Protein AF-W0HIQ9-F1 (afdb_monomer_lite)

Foldseek 3Di:
DDDDDVVVVVVVVVVVVVVVVVVVVVVVVVVVCVVCVVVVVVVVVVVVCVVVVVVVVVVVVVVCVVPVPVVVVVVVVVVVVVVVVVVVVVVVVVD

InterPro domains:
  IPR025612 YqjK-like protein [PF13997] (14-85)

Organism: NCBI:txid2342

Sequence (95 aa):
MSEPKPKHAKKLLLLHQIQQQRRALGVQSRRWQLVTAPWDRRWMRLLSFRRYLIAGTSLLALYNVRHPSRLMRWAKRGIGILGAVKMVRKALETR

pLDDT: mean 82.42, std 9.57, range [40.38, 94.19]

Structure (mmCIF, N/CA/C/O backbone)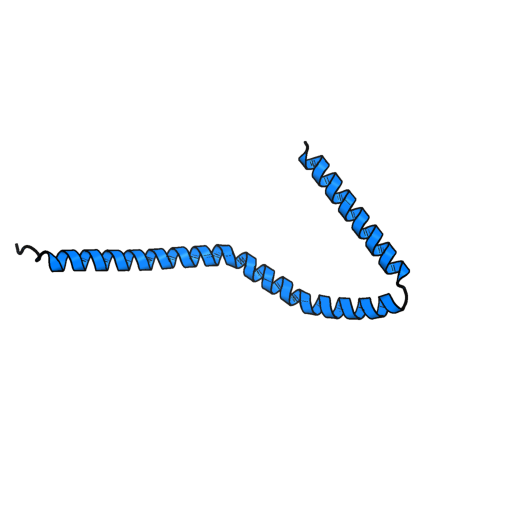:
data_AF-W0HIQ9-F1
#
_entry.id   AF-W0HIQ9-F1
#
loop_
_atom_site.group_PDB
_atom_site.id
_atom_site.type_symbol
_atom_site.label_atom_id
_atom_site.label_alt_id
_atom_site.label_comp_id
_atom_site.label_asym_id
_atom_site.label_entity_id
_atom_site.label_seq_id
_atom_site.pdbx_PDB_ins_code
_atom_site.Cartn_x
_atom_site.Cartn_y
_atom_site.Cartn_z
_atom_site.occupancy
_atom_site.B_iso_or_equiv
_atom_site.auth_seq_id
_atom_site.auth_comp_id
_atom_site.auth_asym_id
_atom_site.auth_atom_id
_atom_site.pdbx_PDB_model_num
ATOM 1 N N . MET A 1 1 ? -33.518 -5.465 52.637 1.00 40.38 1 MET A N 1
ATOM 2 C CA . MET A 1 1 ? -33.421 -4.965 51.250 1.00 40.38 1 MET A CA 1
ATOM 3 C C . MET A 1 1 ? -32.536 -3.725 51.290 1.00 40.38 1 MET A C 1
ATOM 5 O O . MET A 1 1 ? -33.024 -2.633 51.530 1.00 40.38 1 MET A O 1
ATOM 9 N N . SER A 1 2 ? -31.215 -3.912 51.270 1.00 48.91 2 SER A N 1
ATOM 10 C CA . SER A 1 2 ? -30.265 -2.833 51.567 1.00 48.91 2 SER A CA 1
ATOM 11 C C . SER A 1 2 ? -30.043 -1.985 50.322 1.00 48.91 2 SER A C 1
ATOM 13 O O . SER A 1 2 ? -29.503 -2.488 49.338 1.00 48.91 2 SER A O 1
ATOM 15 N N . GLU A 1 3 ? -30.456 -0.717 50.356 1.00 59.03 3 GLU A N 1
ATOM 16 C CA . GLU A 1 3 ? -30.148 0.230 49.287 1.00 59.03 3 GLU A CA 1
ATOM 17 C C . GLU A 1 3 ? -28.625 0.315 49.094 1.00 59.03 3 GLU A C 1
ATOM 19 O O . GLU A 1 3 ? -27.889 0.628 50.040 1.00 59.03 3 GLU A O 1
ATOM 24 N N . PRO A 1 4 ? -28.099 0.024 47.893 1.00 58.28 4 PRO A N 1
ATOM 25 C CA . PRO A 1 4 ? -26.681 0.179 47.646 1.00 58.28 4 PRO A CA 1
ATOM 26 C C . PRO A 1 4 ? -26.353 1.672 47.696 1.00 58.28 4 PRO A C 1
ATOM 28 O O . PRO A 1 4 ? -26.788 2.446 46.846 1.00 58.28 4 PRO A O 1
ATOM 31 N N . LYS A 1 5 ? -25.555 2.070 48.698 1.00 62.16 5 LYS A N 1
ATOM 32 C CA . LYS A 1 5 ? -25.015 3.429 48.862 1.00 62.16 5 LYS A CA 1
ATOM 33 C C . LYS A 1 5 ? -24.651 4.026 47.489 1.00 62.16 5 LYS A C 1
ATOM 35 O O . LYS A 1 5 ? -23.903 3.386 46.740 1.00 62.16 5 LYS A O 1
ATOM 40 N N . PRO A 1 6 ? -25.060 5.269 47.177 1.00 69.81 6 PRO A N 1
ATOM 41 C CA . PRO A 1 6 ? -25.016 5.841 45.823 1.00 69.81 6 PRO A CA 1
ATOM 42 C C . PRO A 1 6 ? -23.613 5.862 45.192 1.00 69.81 6 PRO A C 1
ATOM 44 O O . PRO A 1 6 ? -23.467 5.901 43.972 1.00 69.81 6 PRO A O 1
ATOM 47 N N . LYS A 1 7 ? -22.553 5.784 46.007 1.00 75.56 7 LYS A N 1
ATOM 48 C CA . LYS A 1 7 ? -21.160 5.669 45.552 1.00 75.56 7 LYS A CA 1
ATOM 49 C C . LYS A 1 7 ? -20.834 4.301 44.926 1.00 75.56 7 LYS A C 1
ATOM 51 O O . LYS A 1 7 ? -20.083 4.250 43.955 1.00 75.56 7 LYS A O 1
ATOM 56 N N . HIS A 1 8 ? -21.388 3.205 45.450 1.00 79.44 8 HIS A N 1
ATOM 57 C CA . HIS A 1 8 ? -21.142 1.851 44.934 1.00 79.44 8 HIS A CA 1
ATOM 58 C C . HIS A 1 8 ? -21.875 1.610 43.613 1.00 79.44 8 HIS A C 1
ATOM 60 O O . HIS A 1 8 ? -21.279 1.068 42.685 1.00 79.44 8 HIS A O 1
ATOM 66 N N . ALA A 1 9 ? -23.110 2.106 43.490 1.00 81.44 9 ALA A N 1
ATOM 67 C CA . ALA A 1 9 ? -23.859 2.078 42.235 1.00 81.44 9 ALA A CA 1
ATOM 68 C C . ALA A 1 9 ? -23.127 2.850 41.121 1.00 81.44 9 ALA A C 1
ATOM 70 O O . ALA A 1 9 ? -22.933 2.328 40.024 1.00 81.44 9 ALA A O 1
ATOM 71 N N . LYS A 1 10 ? -22.609 4.051 41.429 1.00 84.19 10 LYS A N 1
ATOM 72 C CA . LYS A 1 10 ? -21.787 4.834 40.488 1.00 84.19 10 LYS A CA 1
ATOM 73 C C . LYS A 1 10 ? -20.511 4.096 40.069 1.00 84.19 10 LYS A C 1
ATOM 75 O O . LYS A 1 10 ? -20.191 4.072 38.885 1.00 84.19 10 LYS A O 1
ATOM 80 N N . LYS A 1 11 ? -19.803 3.457 41.010 1.00 88.50 11 LYS A N 1
ATOM 81 C CA . LYS A 1 11 ? -18.613 2.643 40.695 1.00 88.50 11 LYS A CA 1
ATOM 82 C C . LYS A 1 11 ? -18.934 1.475 39.760 1.00 88.50 11 LYS A C 1
ATOM 84 O O . LYS A 1 11 ? -18.183 1.245 38.818 1.00 88.50 11 LYS A O 1
ATOM 89 N N . LEU A 1 12 ? -20.030 0.757 40.001 1.00 89.69 12 LEU A N 1
ATOM 90 C CA . LEU A 1 12 ? -20.440 -0.370 39.157 1.00 89.69 12 LEU A CA 1
ATOM 91 C C . LEU A 1 12 ? -20.786 0.079 37.732 1.00 89.69 12 LEU A C 1
ATOM 93 O O . LEU A 1 12 ? -20.364 -0.572 36.778 1.00 89.69 12 LEU A O 1
ATOM 97 N N . LEU A 1 13 ? -21.464 1.222 37.580 1.00 90.06 13 LEU A N 1
ATOM 98 C CA . LEU A 1 13 ? -21.745 1.819 36.269 1.00 90.06 13 LEU A CA 1
ATOM 99 C C . LEU A 1 13 ? -20.457 2.178 35.511 1.00 90.06 13 LEU A C 1
ATOM 101 O O . LEU A 1 13 ? -20.308 1.811 34.346 1.00 90.06 13 LEU A O 1
ATOM 105 N N . LEU A 1 14 ? -19.498 2.823 36.183 1.00 91.19 14 LEU A N 1
ATOM 106 C CA . LEU A 1 14 ? -18.193 3.171 35.605 1.00 91.19 14 LEU A CA 1
ATOM 107 C C . LEU A 1 14 ? -17.404 1.930 35.166 1.00 91.19 14 LEU A C 1
ATOM 109 O O . LEU A 1 14 ? -16.844 1.905 34.071 1.00 91.19 14 LEU A O 1
ATOM 113 N N . LEU A 1 15 ? -17.388 0.875 35.985 1.00 94.19 15 LEU A N 1
ATOM 114 C CA . LEU A 1 15 ? -16.737 -0.390 35.631 1.00 94.19 15 LEU A CA 1
ATOM 115 C C . LEU A 1 15 ? -17.384 -1.032 34.402 1.00 94.19 15 LEU A C 1
ATOM 117 O O . LEU A 1 15 ? -16.674 -1.491 33.505 1.00 94.19 15 LEU A O 1
ATOM 121 N N . HIS A 1 16 ? -18.715 -1.021 34.327 1.00 91.56 16 HIS A N 1
ATOM 122 C CA . HIS A 1 16 ? -19.436 -1.505 33.154 1.00 91.56 16 HIS A CA 1
ATOM 123 C C . HIS A 1 16 ? -19.076 -0.718 31.894 1.00 91.56 16 HIS A C 1
ATOM 125 O O . HIS A 1 16 ? -18.830 -1.317 30.845 1.00 91.56 16 HIS A O 1
ATOM 131 N N . GLN A 1 17 ? -18.983 0.606 32.002 1.00 92.50 17 GLN A N 1
ATOM 132 C CA . GLN A 1 17 ? -18.632 1.479 30.888 1.00 92.50 17 GLN A CA 1
ATOM 133 C C . GLN A 1 17 ? -17.199 1.232 30.396 1.00 92.50 17 GLN A C 1
ATOM 135 O O . GLN A 1 17 ? -16.979 1.111 29.192 1.00 92.50 17 GLN A O 1
ATOM 140 N N . ILE A 1 18 ? -16.235 1.058 31.305 1.00 92.62 18 ILE A N 1
ATOM 141 C CA . ILE A 1 18 ? -14.844 0.715 30.957 1.00 92.62 18 ILE A CA 1
ATOM 142 C C . ILE A 1 18 ? -14.779 -0.647 30.254 1.00 92.62 18 ILE A C 1
ATOM 144 O O . ILE A 1 18 ? -14.086 -0.806 29.246 1.00 92.62 18 ILE A O 1
ATOM 148 N N . GLN A 1 19 ? -15.528 -1.636 30.748 1.00 92.06 19 GLN A N 1
ATOM 149 C CA . GLN A 1 19 ? -15.597 -2.956 30.118 1.00 92.06 19 GLN A CA 1
ATOM 150 C C . GLN A 1 19 ? -16.201 -2.879 28.709 1.00 92.06 19 GLN A C 1
ATOM 152 O O . GLN A 1 19 ? -15.688 -3.508 27.780 1.00 92.06 19 GLN A O 1
ATOM 157 N N . GLN A 1 20 ? -17.245 -2.068 28.520 1.00 90.25 20 GLN A N 1
ATOM 158 C CA . GLN A 1 20 ? -17.830 -1.813 27.202 1.00 90.25 20 GLN A CA 1
ATOM 159 C C . GLN A 1 20 ? -16.852 -1.094 26.265 1.00 90.25 20 GLN A C 1
ATOM 161 O O . GLN A 1 20 ? -16.693 -1.518 25.120 1.00 90.25 20 GLN A O 1
ATOM 166 N N . GLN A 1 21 ? -16.134 -0.076 26.745 1.00 92.44 21 GLN A N 1
ATOM 167 C CA . GLN A 1 21 ? -15.114 0.636 25.968 1.00 92.44 21 GLN A CA 1
ATOM 168 C C . GLN A 1 21 ? -13.989 -0.297 25.521 1.00 92.44 21 GLN A C 1
ATOM 170 O O . GLN A 1 21 ? -13.580 -0.263 24.362 1.00 92.44 21 GLN A O 1
ATOM 175 N N . ARG A 1 22 ? -13.523 -1.189 26.401 1.00 94.06 22 ARG A N 1
ATOM 176 C CA . ARG A 1 22 ? -12.470 -2.151 26.057 1.00 94.06 22 ARG A CA 1
ATOM 177 C C . ARG A 1 22 ? -12.916 -3.114 24.960 1.00 94.06 22 ARG A C 1
ATOM 179 O O . ARG A 1 22 ? -12.154 -3.385 24.032 1.00 94.06 22 ARG A O 1
ATOM 186 N N . ARG A 1 23 ? -14.164 -3.589 25.034 1.00 89.81 23 ARG A N 1
ATOM 187 C CA . ARG A 1 23 ? -14.765 -4.414 23.976 1.00 89.81 23 ARG A CA 1
ATOM 188 C C . ARG A 1 23 ? -14.893 -3.631 22.668 1.00 89.81 23 ARG A C 1
ATOM 190 O O . ARG A 1 23 ? -14.500 -4.148 21.625 1.00 89.81 23 ARG A O 1
ATOM 197 N N . ALA A 1 24 ? -15.358 -2.384 22.724 1.00 90.00 24 ALA A N 1
ATOM 198 C CA . ALA A 1 24 ? -15.501 -1.524 21.550 1.00 90.00 24 ALA A CA 1
ATOM 199 C C . ALA A 1 24 ? -14.152 -1.246 20.857 1.00 90.00 24 ALA A C 1
ATOM 201 O O . ALA A 1 24 ? -14.050 -1.373 19.636 1.00 90.00 24 ALA A O 1
ATOM 202 N N . LEU A 1 25 ? -13.098 -0.955 21.628 1.00 92.19 25 LEU A N 1
ATOM 203 C CA . LEU A 1 25 ? -11.740 -0.755 21.109 1.00 92.19 25 LEU A CA 1
ATOM 204 C C . LEU A 1 25 ? -11.182 -2.025 20.451 1.00 92.19 25 LEU A C 1
ATOM 206 O O . LEU A 1 25 ? -10.583 -1.949 19.377 1.00 92.19 25 LEU A O 1
ATOM 210 N N . GLY A 1 26 ? -11.417 -3.199 21.047 1.00 89.75 26 GLY A N 1
ATOM 211 C CA . GLY A 1 26 ? -10.994 -4.480 20.474 1.00 89.75 26 GLY A CA 1
ATOM 212 C C . GLY A 1 26 ? -11.660 -4.787 19.128 1.00 89.75 26 GLY A C 1
ATOM 213 O O . GLY A 1 26 ? -10.989 -5.226 18.190 1.00 89.75 26 GLY A O 1
ATOM 214 N N . VAL A 1 27 ? -12.962 -4.510 19.006 1.00 88.06 27 VAL A N 1
ATOM 215 C CA . VAL A 1 27 ? -13.713 -4.680 17.749 1.00 88.06 27 VAL A CA 1
ATOM 216 C C . VAL A 1 27 ? -13.216 -3.707 16.678 1.00 88.06 27 VAL A C 1
ATOM 218 O O . VAL A 1 27 ? -12.957 -4.120 15.546 1.00 88.06 27 VAL A O 1
ATOM 221 N N . GLN A 1 28 ? -13.022 -2.433 17.030 1.00 83.88 28 GLN A N 1
ATOM 222 C CA . GLN A 1 28 ? -12.543 -1.421 16.086 1.00 83.88 28 GLN A CA 1
ATOM 223 C C . GLN A 1 28 ? -11.123 -1.711 15.595 1.00 83.88 28 GLN A C 1
ATOM 225 O O . GLN A 1 28 ? -10.877 -1.633 14.394 1.00 83.88 28 GLN A O 1
ATOM 230 N N . SER A 1 29 ? -10.210 -2.122 16.478 1.00 85.56 29 SER A N 1
ATOM 231 C CA . SER A 1 29 ? -8.841 -2.485 16.089 1.00 85.56 29 SER A CA 1
ATOM 232 C C . SER A 1 29 ? -8.817 -3.636 15.075 1.00 85.56 29 SER A C 1
ATOM 234 O O . SER A 1 29 ? -8.177 -3.528 14.028 1.00 85.56 29 SER A O 1
ATOM 236 N N . ARG A 1 30 ? -9.609 -4.697 15.301 1.00 85.62 30 ARG A N 1
ATOM 237 C CA . ARG A 1 30 ? -9.739 -5.807 14.337 1.00 85.62 30 ARG A CA 1
ATOM 238 C C . ARG A 1 30 ? -10.289 -5.346 12.991 1.00 85.62 30 ARG A C 1
ATOM 240 O O . ARG A 1 30 ? -9.805 -5.783 11.949 1.00 85.62 30 ARG A O 1
ATOM 247 N N . ARG A 1 31 ? -11.278 -4.450 12.997 1.00 86.25 31 ARG A N 1
ATOM 248 C CA . ARG A 1 31 ? -11.849 -3.892 11.765 1.00 86.25 31 ARG A CA 1
ATOM 249 C C . ARG A 1 31 ? -10.809 -3.094 10.981 1.00 86.25 31 ARG A C 1
ATOM 251 O O . ARG A 1 31 ? -10.686 -3.284 9.775 1.00 86.25 31 ARG A O 1
ATOM 258 N N . TRP A 1 32 ? -10.022 -2.269 11.667 1.00 83.38 32 TRP A N 1
ATOM 259 C CA . TRP A 1 32 ? -8.907 -1.537 11.066 1.00 83.38 32 TRP A CA 1
ATOM 260 C C . TRP A 1 32 ? -7.836 -2.474 10.504 1.00 83.38 32 TRP A C 1
ATOM 262 O O . TRP A 1 32 ? -7.403 -2.291 9.370 1.00 83.38 32 TRP A O 1
ATOM 272 N N . GLN A 1 33 ? -7.461 -3.527 11.231 1.00 84.31 33 GLN A N 1
ATOM 273 C CA . GLN A 1 33 ? -6.501 -4.518 10.738 1.00 84.31 33 GLN A CA 1
ATOM 274 C C . GLN A 1 33 ? -6.990 -5.230 9.471 1.00 84.31 33 GLN A C 1
ATOM 276 O O . GLN A 1 33 ? -6.207 -5.405 8.542 1.00 84.31 33 GLN A O 1
ATOM 281 N N . LEU A 1 34 ? -8.272 -5.596 9.382 1.00 84.31 34 LEU A N 1
ATOM 282 C CA . LEU A 1 34 ? -8.835 -6.221 8.178 1.00 84.31 34 LEU A CA 1
ATOM 283 C C . LEU A 1 34 ? -8.816 -5.281 6.965 1.00 84.31 34 LEU A C 1
ATOM 285 O O . LEU A 1 34 ? -8.500 -5.720 5.858 1.00 84.31 34 LEU A O 1
ATOM 289 N N . VAL A 1 35 ? -9.110 -3.995 7.174 1.00 85.38 35 VAL A N 1
ATOM 290 C CA . VAL A 1 35 ? -9.075 -2.969 6.117 1.00 85.38 35 VAL A CA 1
ATOM 291 C C . VAL A 1 35 ? -7.639 -2.687 5.656 1.00 85.38 35 VAL A C 1
ATOM 293 O O . VAL A 1 35 ? -7.400 -2.507 4.460 1.00 85.38 35 VAL A O 1
ATOM 296 N N . THR A 1 36 ? -6.668 -2.708 6.572 1.00 83.62 36 THR A N 1
ATOM 297 C CA . THR A 1 36 ? -5.254 -2.423 6.271 1.00 83.62 36 THR A CA 1
ATOM 298 C C . THR A 1 36 ? -4.477 -3.657 5.785 1.00 83.62 36 THR A C 1
ATOM 300 O O . THR A 1 36 ? -3.501 -3.524 5.049 1.00 83.62 36 THR A O 1
ATOM 303 N N . ALA A 1 37 ? -4.927 -4.879 6.085 1.00 79.19 37 ALA A N 1
ATOM 304 C CA . ALA A 1 37 ? -4.301 -6.128 5.631 1.00 79.19 37 ALA A CA 1
ATOM 305 C C . ALA A 1 37 ? -4.051 -6.237 4.105 1.00 79.19 37 ALA A C 1
ATOM 307 O O . ALA A 1 37 ? -2.994 -6.733 3.701 1.00 79.19 37 ALA A O 1
ATOM 308 N N . PRO A 1 38 ? -4.966 -5.830 3.198 1.00 80.88 38 PRO A N 1
ATOM 309 C CA . PRO A 1 38 ? -4.669 -5.817 1.764 1.00 80.88 38 PRO A CA 1
ATOM 310 C C . PRO A 1 38 ? -3.598 -4.785 1.380 1.00 80.88 38 PRO A C 1
ATOM 312 O O . PRO A 1 38 ? -2.853 -5.030 0.427 1.00 80.88 38 PRO A O 1
ATOM 315 N N . TRP A 1 39 ? -3.502 -3.667 2.104 1.00 82.31 39 TRP A N 1
ATOM 316 C CA . TRP A 1 39 ? -2.478 -2.645 1.885 1.00 82.31 39 TRP A CA 1
ATOM 317 C C . TRP A 1 39 ? -1.095 -3.147 2.277 1.00 82.31 39 TRP A C 1
ATOM 319 O O . TRP A 1 39 ? -0.177 -3.060 1.466 1.00 82.31 39 TRP A O 1
ATOM 329 N N . ASP A 1 40 ? -0.968 -3.766 3.447 1.00 84.56 40 ASP A N 1
ATOM 330 C CA . ASP A 1 40 ? 0.309 -4.304 3.924 1.00 84.56 40 ASP A CA 1
ATOM 331 C C . ASP A 1 40 ? 0.861 -5.389 2.978 1.00 84.56 40 ASP A C 1
ATOM 333 O O . ASP A 1 40 ? 2.000 -5.334 2.512 1.00 84.56 40 ASP A O 1
ATOM 337 N N . ARG A 1 41 ? -0.007 -6.299 2.512 1.00 82.50 41 ARG A N 1
ATOM 338 C CA . ARG A 1 41 ? 0.355 -7.309 1.497 1.00 82.50 41 ARG A CA 1
ATOM 339 C C . ARG A 1 41 ? 0.739 -6.721 0.141 1.00 82.50 41 ARG A C 1
ATOM 341 O O . ARG A 1 41 ? 1.493 -7.336 -0.616 1.00 82.50 41 ARG A O 1
ATOM 348 N N . ARG A 1 42 ? 0.174 -5.575 -0.240 1.00 84.75 42 ARG A N 1
ATOM 349 C CA . ARG A 1 42 ? 0.596 -4.853 -1.451 1.00 84.75 42 ARG A CA 1
ATOM 350 C C . ARG A 1 42 ? 1.943 -4.179 -1.227 1.00 84.75 42 ARG A C 1
ATOM 352 O O . ARG A 1 42 ? 2.786 -4.245 -2.116 1.00 84.75 42 ARG A O 1
ATOM 359 N N . TRP A 1 43 ? 2.160 -3.620 -0.044 1.00 85.00 43 TRP A N 1
ATOM 360 C CA . TRP A 1 43 ? 3.400 -2.956 0.331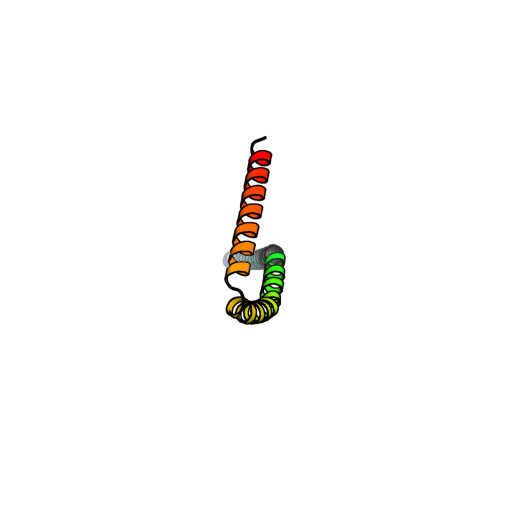 1.00 85.00 43 TRP A CA 1
ATOM 361 C C . TRP A 1 43 ? 4.584 -3.921 0.374 1.00 85.00 43 TRP A C 1
ATOM 363 O O . TRP A 1 43 ? 5.605 -3.669 -0.263 1.00 85.00 43 TRP A O 1
ATOM 373 N N . MET A 1 44 ? 4.415 -5.090 0.996 1.00 84.69 44 MET A N 1
ATOM 374 C CA . MET A 1 44 ? 5.428 -6.150 0.990 1.00 84.69 44 MET A CA 1
ATOM 375 C C . MET A 1 44 ? 5.764 -6.627 -0.429 1.00 84.69 44 MET A C 1
ATOM 377 O O . MET A 1 44 ? 6.936 -6.816 -0.757 1.00 84.69 44 MET A O 1
ATOM 381 N N . ARG A 1 45 ? 4.764 -6.759 -1.314 1.00 85.25 45 ARG A N 1
ATOM 382 C CA . ARG A 1 45 ? 5.007 -7.084 -2.731 1.00 85.25 45 ARG A CA 1
ATOM 383 C C . ARG A 1 45 ? 5.785 -5.980 -3.447 1.00 85.25 45 ARG A C 1
ATOM 385 O O . ARG A 1 45 ? 6.723 -6.287 -4.180 1.00 85.25 45 ARG A O 1
ATOM 392 N N . LEU A 1 46 ? 5.461 -4.714 -3.199 1.00 86.69 46 LEU A N 1
ATOM 393 C CA . LEU A 1 46 ? 6.171 -3.571 -3.778 1.00 86.69 46 LEU A CA 1
ATOM 394 C C . LEU A 1 46 ? 7.636 -3.516 -3.312 1.00 86.69 46 LEU A C 1
ATOM 396 O O . LEU A 1 46 ? 8.547 -3.319 -4.115 1.00 86.69 46 LEU A O 1
ATOM 400 N N . LEU A 1 47 ? 7.873 -3.777 -2.026 1.00 83.94 47 LEU A N 1
ATOM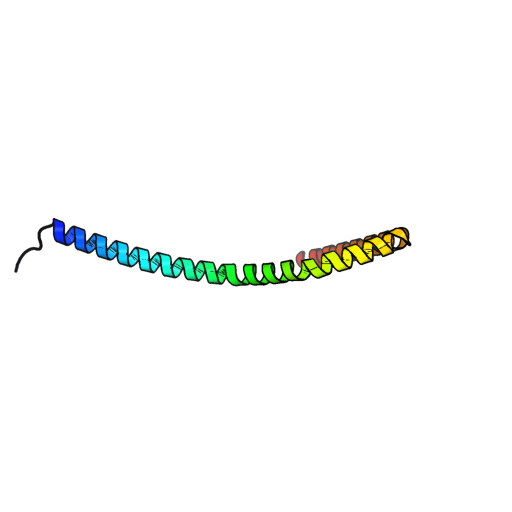 401 C CA . LEU A 1 47 ? 9.214 -3.865 -1.450 1.00 83.94 47 LEU A CA 1
ATOM 402 C C . LEU A 1 47 ? 10.004 -5.045 -2.023 1.00 83.94 47 LEU A C 1
ATOM 404 O O . LEU A 1 47 ? 11.189 -4.895 -2.321 1.00 83.94 47 LEU A O 1
ATOM 408 N N . SER A 1 48 ? 9.360 -6.190 -2.268 1.00 80.44 48 SER A N 1
ATOM 409 C CA . SER A 1 48 ? 10.007 -7.313 -2.959 1.00 80.44 48 SER A CA 1
ATOM 410 C C . SER A 1 48 ? 10.416 -6.951 -4.394 1.00 80.44 48 SER A C 1
ATOM 412 O O . SER A 1 48 ? 11.459 -7.407 -4.859 1.00 80.44 48 SER A O 1
ATOM 414 N N . PHE A 1 49 ? 9.675 -6.047 -5.049 1.00 86.62 49 PHE A N 1
ATOM 415 C CA . PHE A 1 49 ? 9.998 -5.497 -6.368 1.00 86.62 49 PHE A CA 1
ATOM 416 C C . PHE A 1 49 ? 11.246 -4.609 -6.367 1.00 86.62 49 PHE A C 1
ATOM 418 O O . PHE A 1 49 ? 11.900 -4.480 -7.398 1.00 86.62 49 PHE A O 1
ATOM 425 N N . ARG A 1 50 ? 11.644 -4.047 -5.219 1.00 82.00 50 ARG A N 1
ATOM 426 C CA . ARG A 1 50 ? 12.825 -3.176 -5.111 1.00 82.00 50 ARG A CA 1
ATOM 427 C C . ARG A 1 50 ? 14.114 -3.863 -5.564 1.00 82.00 50 ARG A C 1
ATOM 429 O O . ARG A 1 50 ? 14.921 -3.225 -6.231 1.00 82.00 50 ARG A O 1
ATOM 436 N N . ARG A 1 51 ? 14.296 -5.160 -5.277 1.00 83.12 51 ARG A N 1
ATOM 437 C CA . ARG A 1 51 ? 15.470 -5.919 -5.761 1.00 83.12 51 ARG A CA 1
ATOM 438 C C . ARG A 1 51 ? 15.501 -5.991 -7.292 1.00 83.12 51 ARG A C 1
ATOM 440 O O . ARG A 1 51 ? 16.553 -5.834 -7.900 1.00 83.12 51 ARG A O 1
ATOM 447 N N . TYR A 1 52 ? 14.329 -6.164 -7.904 1.00 86.69 52 TYR A N 1
ATOM 448 C CA . TYR A 1 52 ? 14.169 -6.213 -9.353 1.00 86.69 52 TYR A CA 1
ATOM 449 C C . TYR A 1 52 ? 14.323 -4.829 -9.975 1.00 86.69 52 TYR A C 1
ATOM 451 O O . TYR A 1 52 ? 14.889 -4.720 -11.054 1.00 86.69 52 TYR A O 1
ATOM 459 N N . LEU A 1 53 ? 13.891 -3.769 -9.287 1.00 87.50 53 LEU A N 1
ATOM 460 C CA . LEU A 1 53 ? 14.143 -2.393 -9.707 1.00 87.50 53 LEU A CA 1
ATOM 461 C C . LEU A 1 53 ? 15.637 -2.076 -9.691 1.00 87.50 53 LEU A C 1
ATOM 463 O O . LEU A 1 53 ? 16.124 -1.503 -10.655 1.00 87.50 53 LEU A O 1
ATOM 467 N N . ILE A 1 54 ? 16.378 -2.474 -8.654 1.00 88.06 54 ILE A N 1
ATOM 468 C CA . ILE A 1 54 ? 17.832 -2.255 -8.591 1.00 88.06 54 ILE A CA 1
ATOM 469 C C . ILE A 1 54 ? 18.538 -3.036 -9.707 1.00 88.06 54 ILE A C 1
ATOM 471 O O . ILE A 1 54 ? 19.307 -2.448 -10.467 1.00 88.06 54 ILE A O 1
ATOM 475 N N . ALA A 1 55 ? 18.225 -4.326 -9.866 1.00 88.75 55 ALA A N 1
ATOM 476 C CA . ALA A 1 55 ? 18.784 -5.153 -10.937 1.00 88.75 55 ALA A CA 1
ATOM 477 C C . ALA A 1 55 ? 18.424 -4.608 -12.331 1.00 88.75 55 ALA A C 1
ATOM 479 O O . ALA A 1 55 ? 19.287 -4.464 -13.194 1.00 88.75 55 ALA A O 1
ATOM 480 N N . GLY A 1 56 ? 17.161 -4.230 -12.528 1.00 85.75 56 GLY A N 1
ATOM 481 C CA . GLY A 1 56 ? 16.663 -3.639 -13.763 1.00 85.75 56 GLY A CA 1
ATOM 482 C C . GLY A 1 56 ? 17.311 -2.293 -14.066 1.00 85.75 56 GLY A C 1
ATOM 483 O O . GLY A 1 56 ? 17.680 -2.064 -15.209 1.00 85.75 56 GLY A O 1
ATOM 484 N N . THR A 1 57 ? 17.517 -1.436 -13.061 1.00 85.00 57 THR A N 1
ATOM 485 C CA . THR A 1 57 ? 18.171 -0.124 -13.214 1.00 85.00 57 THR A CA 1
ATOM 486 C C . THR A 1 57 ? 19.650 -0.278 -13.549 1.00 85.00 57 THR A C 1
ATOM 488 O O . THR A 1 57 ? 20.149 0.445 -14.402 1.00 85.00 57 THR A O 1
ATOM 491 N N . SER A 1 58 ? 20.345 -1.243 -12.942 1.00 85.06 58 SER A N 1
ATOM 492 C CA . SER A 1 58 ? 21.738 -1.557 -13.283 1.00 85.06 58 SER A CA 1
ATOM 493 C C . SER A 1 58 ? 21.866 -2.043 -14.732 1.00 85.06 58 SER A C 1
ATOM 495 O O . SER A 1 58 ? 22.671 -1.511 -15.497 1.00 85.06 58 SER A O 1
ATOM 497 N N . LEU A 1 59 ? 21.000 -2.972 -15.154 1.00 86.75 59 LEU A N 1
ATOM 498 C CA . LEU A 1 59 ? 20.973 -3.465 -16.532 1.00 86.75 59 LEU A CA 1
ATOM 499 C C . LEU A 1 59 ? 20.604 -2.352 -17.529 1.00 86.75 59 LEU A C 1
ATOM 501 O O . LEU A 1 59 ? 21.222 -2.221 -18.585 1.00 86.75 59 LEU A O 1
ATOM 505 N N . LEU A 1 60 ? 19.623 -1.518 -17.169 1.00 83.94 60 LEU A N 1
ATOM 506 C CA . LEU A 1 60 ? 19.223 -0.336 -17.929 1.00 83.94 60 LEU A CA 1
ATOM 507 C C . LEU A 1 60 ? 20.356 0.673 -18.040 1.00 83.94 60 LEU A C 1
ATOM 509 O O . LEU A 1 60 ? 20.526 1.219 -19.118 1.00 83.94 60 LEU A O 1
ATOM 513 N N . ALA A 1 61 ? 21.129 0.922 -16.983 1.00 84.69 61 ALA A N 1
ATOM 514 C CA . ALA A 1 61 ? 22.250 1.857 -17.013 1.00 84.69 61 ALA A CA 1
ATOM 515 C C . ALA A 1 61 ? 23.335 1.385 -17.989 1.00 84.69 61 ALA A C 1
ATOM 517 O O . ALA A 1 61 ? 23.759 2.155 -18.851 1.00 84.69 61 ALA A O 1
ATOM 518 N N . LEU A 1 62 ? 23.703 0.100 -17.933 1.00 82.25 62 LEU A N 1
ATOM 519 C CA . LEU A 1 62 ? 24.648 -0.501 -18.880 1.00 82.25 62 LEU A CA 1
ATOM 520 C C . LEU A 1 62 ? 24.122 -0.451 -20.324 1.00 82.25 62 LEU A C 1
ATOM 522 O O . LEU A 1 62 ? 24.861 -0.131 -21.255 1.00 82.25 62 LEU A O 1
ATOM 526 N N . TYR A 1 63 ? 22.830 -0.719 -20.522 1.00 77.81 63 TYR A N 1
ATOM 527 C CA . TYR A 1 63 ? 22.198 -0.644 -21.839 1.00 77.81 63 TYR A CA 1
ATOM 528 C C . TYR A 1 63 ? 22.088 0.798 -22.368 1.00 77.81 63 TYR A C 1
ATOM 530 O O . TYR A 1 63 ? 22.301 1.046 -23.558 1.00 77.81 63 TYR A O 1
ATOM 538 N N . ASN A 1 64 ? 21.779 1.756 -21.490 1.00 75.69 64 ASN A N 1
ATOM 539 C CA . ASN A 1 64 ? 21.607 3.174 -21.807 1.00 75.69 64 ASN A CA 1
ATOM 540 C C . ASN A 1 64 ? 22.925 3.790 -22.292 1.00 75.69 64 ASN A C 1
ATOM 542 O O . ASN A 1 64 ? 22.924 4.480 -23.308 1.00 75.69 64 ASN A O 1
ATOM 546 N N . VAL A 1 65 ? 24.051 3.425 -21.666 1.00 72.06 65 VAL A N 1
ATOM 547 C CA . VAL A 1 65 ? 25.398 3.830 -22.112 1.00 72.06 65 VAL A CA 1
ATOM 548 C C . VAL A 1 65 ? 25.671 3.422 -23.565 1.00 72.06 65 VAL A C 1
ATOM 550 O O . VAL A 1 65 ? 26.327 4.161 -24.294 1.00 72.06 65 VAL A O 1
ATOM 553 N N . ARG A 1 66 ? 25.146 2.278 -24.026 1.00 72.38 66 ARG A N 1
ATOM 554 C CA . ARG A 1 66 ? 25.421 1.775 -25.382 1.00 72.38 66 ARG A CA 1
ATOM 555 C C . ARG A 1 66 ? 24.426 2.262 -26.439 1.00 72.38 66 ARG A C 1
ATOM 557 O O . ARG A 1 66 ? 24.826 2.475 -27.582 1.00 72.38 66 ARG A O 1
ATOM 564 N N . HIS A 1 67 ? 23.144 2.441 -26.105 1.00 68.31 67 HIS A N 1
ATOM 565 C CA . HIS A 1 67 ? 22.107 2.825 -27.078 1.00 68.31 67 HIS A CA 1
ATOM 566 C C . HIS A 1 67 ? 21.006 3.739 -26.490 1.00 68.31 67 HIS A C 1
ATOM 568 O O . HIS A 1 67 ? 19.849 3.313 -26.354 1.00 68.31 67 HIS A O 1
ATOM 574 N N . PRO A 1 68 ? 21.293 5.031 -26.244 1.00 75.06 68 PRO A N 1
ATOM 575 C CA . PRO A 1 68 ? 20.328 5.968 -25.649 1.00 75.06 68 PRO A CA 1
ATOM 576 C C . PRO A 1 68 ? 19.095 6.211 -26.543 1.00 75.06 68 PRO A C 1
ATOM 578 O O . PRO A 1 68 ? 17.960 6.350 -26.080 1.00 75.06 68 PRO A O 1
ATOM 581 N N . SER A 1 69 ? 19.276 6.172 -27.864 1.00 72.88 69 SER A N 1
ATOM 582 C CA . SER A 1 69 ? 18.226 6.445 -28.852 1.00 72.88 69 SER A CA 1
ATOM 583 C C . SER A 1 69 ? 17.220 5.299 -29.051 1.00 72.88 69 SER A C 1
ATOM 585 O O . SER A 1 69 ? 16.130 5.527 -29.586 1.00 72.88 69 SER A O 1
ATOM 587 N N . ARG A 1 70 ? 17.517 4.060 -28.623 1.00 74.12 70 ARG A N 1
ATOM 588 C CA . ARG A 1 70 ? 16.509 2.976 -28.596 1.00 74.12 70 ARG A CA 1
ATOM 589 C C . ARG A 1 70 ? 15.598 3.099 -27.380 1.00 74.12 70 ARG A C 1
ATOM 591 O O . ARG A 1 70 ? 14.390 2.919 -27.516 1.00 74.12 70 ARG A O 1
ATOM 598 N N . LEU A 1 71 ? 16.157 3.469 -26.232 1.00 80.94 71 LEU A N 1
ATOM 599 C CA . LEU A 1 71 ? 15.417 3.654 -24.986 1.00 80.94 71 LEU A CA 1
ATOM 600 C C . LEU A 1 71 ? 14.390 4.786 -25.114 1.00 80.94 71 LEU A C 1
ATOM 602 O O . LEU A 1 71 ? 13.215 4.586 -24.814 1.00 80.94 71 LEU A O 1
ATOM 606 N N . MET A 1 72 ? 14.792 5.919 -25.698 1.00 80.44 72 MET A N 1
ATOM 607 C CA . MET A 1 72 ? 13.887 7.032 -26.016 1.00 80.44 72 MET A CA 1
ATOM 608 C C . MET A 1 72 ? 12.728 6.601 -26.937 1.00 80.44 72 MET A C 1
ATOM 610 O O . MET A 1 72 ? 11.590 7.032 -26.755 1.00 80.44 72 MET A O 1
ATOM 614 N N . ARG A 1 73 ? 12.983 5.727 -27.922 1.00 82.00 73 ARG A N 1
ATOM 615 C CA . ARG A 1 73 ? 11.939 5.218 -28.833 1.00 82.00 73 ARG A CA 1
ATOM 616 C C . ARG A 1 73 ? 10.951 4.293 -28.128 1.00 82.00 73 ARG A C 1
ATOM 618 O O . ARG A 1 73 ? 9.750 4.415 -28.357 1.00 82.00 73 ARG A O 1
ATOM 625 N N . TRP A 1 74 ? 11.431 3.408 -27.258 1.00 80.88 74 TRP A N 1
ATOM 626 C CA . TRP A 1 74 ? 10.563 2.566 -26.431 1.00 80.88 74 TRP A CA 1
ATOM 627 C C . TRP A 1 74 ? 9.759 3.386 -25.421 1.00 80.88 74 TRP A C 1
ATOM 629 O O . TRP A 1 74 ? 8.564 3.146 -25.280 1.00 80.88 74 TRP A O 1
ATOM 639 N N . ALA A 1 75 ? 10.361 4.409 -24.808 1.00 84.50 75 ALA A N 1
ATOM 640 C CA . ALA A 1 75 ? 9.659 5.339 -23.928 1.00 84.50 75 ALA A CA 1
ATOM 641 C C . ALA A 1 75 ? 8.533 6.077 -24.670 1.00 84.50 75 ALA A C 1
ATOM 643 O O . ALA A 1 75 ? 7.389 6.062 -24.220 1.00 84.50 75 ALA A O 1
ATOM 644 N N . LYS A 1 76 ? 8.816 6.640 -25.855 1.00 83.50 76 LYS A N 1
ATOM 645 C CA . LYS A 1 76 ? 7.797 7.292 -26.697 1.00 83.50 76 LYS A CA 1
ATOM 646 C C . LYS A 1 76 ? 6.675 6.331 -27.106 1.00 83.50 76 LYS A C 1
ATOM 648 O O . LYS A 1 76 ? 5.508 6.707 -27.043 1.00 83.50 76 LYS A O 1
ATOM 653 N N . ARG A 1 77 ? 7.002 5.085 -27.475 1.00 84.25 77 ARG A N 1
ATOM 654 C CA . ARG A 1 77 ? 5.999 4.053 -27.804 1.00 84.25 77 ARG A CA 1
ATOM 655 C C . ARG A 1 77 ? 5.145 3.670 -26.594 1.00 84.25 77 ARG A C 1
ATOM 657 O O . ARG A 1 77 ? 3.930 3.579 -26.726 1.00 84.25 77 ARG A O 1
ATOM 664 N N . GLY A 1 78 ? 5.755 3.504 -25.422 1.00 86.38 78 GLY A N 1
ATOM 665 C CA . GLY A 1 78 ? 5.040 3.212 -24.180 1.00 86.38 78 GLY A CA 1
ATOM 666 C C . GLY A 1 78 ? 4.083 4.337 -23.781 1.00 86.38 78 GLY A C 1
ATOM 667 O O . GLY A 1 78 ? 2.917 4.078 -23.496 1.00 86.38 78 GLY A O 1
ATOM 668 N N . ILE A 1 79 ? 4.541 5.592 -23.843 1.00 88.31 79 ILE A N 1
ATOM 669 C CA . ILE A 1 79 ? 3.704 6.772 -23.572 1.00 88.31 79 ILE A CA 1
ATOM 670 C C . ILE A 1 79 ? 2.536 6.853 -24.565 1.00 88.31 79 ILE A C 1
ATOM 672 O O . ILE A 1 79 ? 1.407 7.106 -24.150 1.00 88.31 79 ILE A O 1
ATOM 676 N N . GLY A 1 80 ? 2.778 6.587 -25.853 1.00 87.56 80 GLY A N 1
ATOM 677 C CA . GLY A 1 80 ? 1.728 6.568 -26.875 1.00 87.56 80 GLY A CA 1
ATOM 678 C C . GLY A 1 80 ? 0.637 5.529 -26.598 1.00 87.56 80 GLY A C 1
ATOM 679 O O . GLY A 1 80 ? -0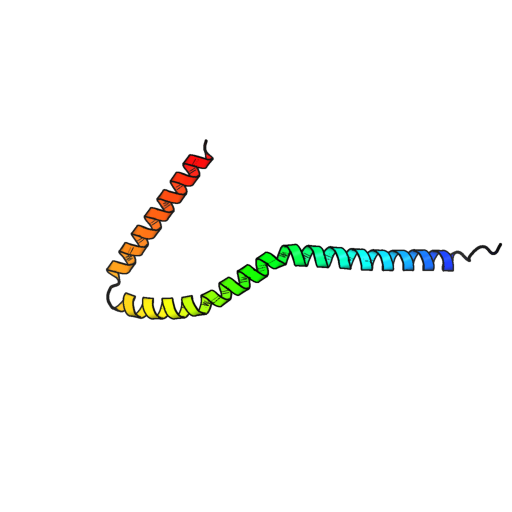.546 5.855 -26.651 1.00 87.56 80 GLY A O 1
ATOM 680 N N . ILE A 1 81 ? 1.020 4.304 -26.223 1.00 91.31 81 ILE A N 1
ATOM 681 C CA . ILE A 1 81 ? 0.072 3.230 -25.875 1.00 91.31 81 ILE A CA 1
ATOM 682 C C . ILE A 1 81 ? -0.733 3.596 -24.623 1.00 91.31 81 ILE A C 1
ATOM 684 O O . ILE A 1 81 ? -1.950 3.433 -24.606 1.00 91.31 81 ILE A O 1
ATOM 688 N N . LEU A 1 82 ? -0.085 4.137 -23.588 1.00 86.88 82 LEU A N 1
ATOM 689 C CA . LEU A 1 82 ? -0.774 4.584 -22.373 1.00 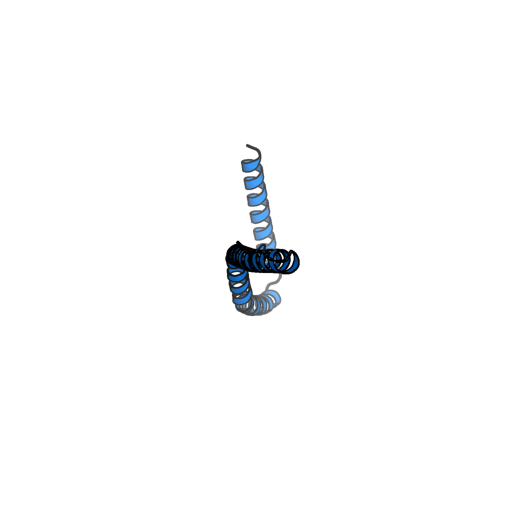86.88 82 LEU A CA 1
ATOM 690 C C . LEU A 1 82 ? -1.763 5.720 -22.660 1.00 86.88 82 LEU A C 1
ATOM 692 O O . LEU A 1 82 ? -2.871 5.721 -22.123 1.00 86.88 82 LEU A O 1
ATOM 696 N N . GLY A 1 83 ? -1.382 6.662 -23.524 1.00 84.00 83 GLY A N 1
ATOM 697 C CA . GLY A 1 83 ? -2.259 7.731 -23.995 1.00 84.00 83 GLY A CA 1
ATOM 698 C C . GLY A 1 83 ? -3.475 7.189 -24.746 1.00 84.00 83 GLY A C 1
ATOM 699 O O . GLY A 1 83 ? -4.603 7.567 -24.429 1.00 84.00 83 GLY A O 1
ATOM 700 N N . ALA A 1 84 ? -3.259 6.250 -25.669 1.00 91.31 84 ALA A N 1
ATOM 701 C CA . ALA A 1 84 ? -4.325 5.605 -26.432 1.00 91.31 84 ALA A CA 1
ATOM 702 C C . ALA A 1 84 ? -5.285 4.818 -25.526 1.00 91.31 84 ALA A C 1
ATOM 704 O O . ALA A 1 84 ? -6.496 5.000 -25.609 1.00 91.31 84 ALA A O 1
ATOM 705 N N . VAL A 1 85 ? -4.767 4.018 -24.590 1.00 90.62 85 VAL A N 1
ATOM 706 C CA . VAL A 1 85 ? -5.587 3.278 -23.616 1.00 90.62 85 VAL A CA 1
ATOM 707 C C . VAL A 1 85 ? -6.387 4.232 -22.729 1.00 90.62 85 VAL A C 1
ATOM 709 O O . VAL A 1 85 ? -7.568 3.995 -22.483 1.00 90.62 85 VAL A O 1
ATOM 712 N N . LYS A 1 86 ? -5.783 5.335 -22.268 1.00 85.06 86 LYS A N 1
ATOM 713 C CA . LYS A 1 86 ? -6.480 6.351 -21.465 1.00 85.06 86 LYS A CA 1
ATOM 714 C C . LYS A 1 86 ? -7.610 7.021 -22.253 1.00 85.06 86 LYS A C 1
ATOM 716 O O . LYS A 1 86 ? -8.661 7.287 -21.675 1.00 85.06 86 LYS A O 1
ATOM 721 N N . MET A 1 87 ? -7.411 7.267 -23.549 1.00 86.75 87 MET A N 1
ATOM 722 C CA . MET A 1 87 ? -8.448 7.798 -24.438 1.00 86.75 87 MET A CA 1
ATOM 723 C C . MET A 1 87 ? -9.573 6.795 -24.683 1.00 86.75 87 MET A C 1
ATOM 725 O O . MET A 1 87 ? -10.731 7.158 -24.513 1.00 86.75 87 MET A O 1
ATOM 729 N N . VAL A 1 88 ? -9.254 5.535 -24.990 1.00 89.75 88 VAL A N 1
ATOM 730 C CA . VAL A 1 88 ? -10.255 4.466 -25.158 1.00 89.75 88 VAL A CA 1
ATOM 731 C C . VAL A 1 88 ? -11.076 4.294 -23.883 1.00 89.75 88 VAL A C 1
ATOM 733 O O . VAL A 1 88 ? -12.299 4.224 -23.935 1.00 89.75 88 VAL A O 1
ATOM 736 N N . ARG A 1 89 ? -10.423 4.304 -22.719 1.00 84.56 89 ARG A N 1
ATOM 737 C CA . ARG A 1 89 ? -11.101 4.187 -21.426 1.00 84.56 89 ARG A CA 1
ATOM 738 C C . ARG A 1 89 ? -12.017 5.382 -21.144 1.00 84.56 89 ARG A C 1
ATOM 740 O O . ARG A 1 89 ? -13.148 5.173 -20.733 1.00 84.56 89 ARG A O 1
ATOM 747 N N . LYS A 1 90 ? -11.578 6.611 -21.449 1.00 83.38 90 LYS A N 1
ATOM 748 C CA . LYS A 1 90 ? -12.436 7.808 -21.380 1.00 83.38 90 LYS A CA 1
ATOM 749 C C . LYS A 1 90 ? -13.614 7.751 -22.355 1.00 8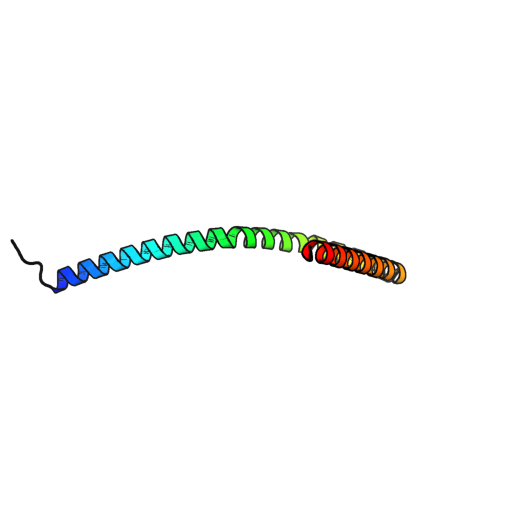3.38 90 LYS A C 1
ATOM 751 O O . LYS A 1 90 ? -14.706 8.178 -22.001 1.00 83.38 90 LYS A O 1
ATOM 756 N N . ALA A 1 91 ? -13.398 7.241 -23.565 1.00 85.12 91 ALA A N 1
ATOM 757 C CA . ALA A 1 91 ? -14.445 7.108 -24.572 1.00 85.12 91 ALA A CA 1
ATOM 758 C C . ALA A 1 91 ? -15.506 6.074 -24.158 1.00 85.12 91 ALA A C 1
ATOM 760 O O . ALA A 1 91 ? -16.686 6.279 -24.417 1.00 85.12 91 ALA A O 1
ATOM 761 N N . LEU A 1 92 ? -15.095 5.004 -23.471 1.00 83.06 92 LEU A N 1
ATOM 762 C CA . LEU A 1 92 ? -15.998 3.998 -22.906 1.00 83.06 92 LEU A CA 1
ATOM 763 C C . LEU A 1 92 ? -16.759 4.495 -21.668 1.00 83.06 92 LEU A C 1
ATOM 765 O O . LEU A 1 92 ? -17.870 4.050 -21.438 1.00 83.06 92 LEU A O 1
ATOM 769 N N . GLU A 1 93 ? -16.176 5.403 -20.885 1.00 78.25 93 GLU A N 1
ATOM 770 C CA . GLU A 1 93 ? -16.780 5.964 -19.663 1.00 78.25 93 GLU A CA 1
ATOM 771 C C . GLU A 1 93 ? -17.720 7.153 -19.943 1.00 78.25 93 GLU A C 1
ATOM 773 O O . GLU A 1 93 ? -18.466 7.576 -19.069 1.00 78.25 93 GLU A O 1
ATOM 778 N N . THR A 1 94 ? -17.698 7.687 -21.170 1.00 64.88 94 THR A N 1
ATOM 779 C CA . THR A 1 94 ? -18.605 8.757 -21.633 1.00 64.88 94 THR A CA 1
ATOM 780 C C . THR A 1 94 ? -19.902 8.198 -22.255 1.00 64.88 94 THR A C 1
ATOM 782 O O . THR A 1 94 ? -20.723 8.965 -22.753 1.00 64.88 94 THR A O 1
ATOM 785 N N . ARG A 1 95 ? -20.094 6.874 -22.256 1.00 51.47 95 ARG A N 1
ATOM 786 C CA . ARG A 1 95 ? -21.285 6.183 -22.772 1.00 51.47 95 ARG A CA 1
ATOM 787 C C . ARG A 1 95 ? -22.077 5.561 -21.631 1.00 51.47 95 ARG A C 1
ATOM 789 O O . ARG A 1 95 ? -23.317 5.528 -21.765 1.00 51.47 95 ARG A O 1
#

Secondary structure (DSSP, 8-state):
-----HHHHHHHHHHHHHHHHHHHHHHHHHHHHHHHHHHHHHHHHHHHHHHHHHHHHHHHHHHHHH-HHHHHHHHHHHHHHHHHHHHHHHHHHT-

Radius of gyration: 30.09 Å; chains: 1; bounding box: 59×16×80 Å